Protein AF-A0A8S1B5M9-F1 (afdb_monomer_lite)

Organism: Arctia plantaginis (NCBI:txid874455)

Sequence (148 aa):
MWRHSRSDSRVSADDMEKEQNISNEVLKKKRGKRSIIKDYLIDFTANSNLHGLKYIGETNRTWIEKIFWLFMFICCVVLCSGLIRKVWIKWNESPVIVSFAENPTPVWQIPYPAVTVCFETKAMQRKFNFTEYFHLYMENKDNLTEYE

InterPro domains:
  IPR001873 Epithelial sodium channel [PF00858] (44-145)
  IPR001873 Epithelial sodium channel [PTHR11690] (37-130)

Structure (mmCIF, N/CA/C/O backbone):
data_AF-A0A8S1B5M9-F1
#
_entry.id   AF-A0A8S1B5M9-F1
#
loop_
_atom_site.group_PDB
_atom_site.id
_atom_site.type_symbol
_atom_site.label_atom_id
_atom_site.label_alt_id
_atom_site.label_comp_id
_atom_site.label_asym_id
_atom_site.label_entity_id
_atom_site.label_seq_id
_atom_site.pdbx_PDB_ins_code
_atom_site.Cartn_x
_atom_site.Cartn_y
_atom_site.Cartn_z
_atom_site.occupancy
_atom_site.B_iso_or_equiv
_atom_site.auth_seq_id
_atom_site.auth_comp_id
_atom_site.auth_asym_id
_atom_site.auth_atom_id
_atom_site.pdbx_PDB_model_num
ATOM 1 N N . MET A 1 1 ? -52.115 60.980 31.112 1.00 45.34 1 MET A N 1
ATOM 2 C CA . MET A 1 1 ? -51.984 60.313 29.800 1.00 45.34 1 MET A CA 1
ATOM 3 C C . MET A 1 1 ? -50.603 59.677 29.705 1.00 45.34 1 MET A C 1
ATOM 5 O O . MET A 1 1 ? -49.665 60.391 29.409 1.00 45.34 1 MET A O 1
ATOM 9 N N . TRP A 1 2 ? -50.480 58.390 30.051 1.00 37.72 2 TRP A N 1
ATOM 10 C CA . TRP A 1 2 ? -49.649 57.352 29.405 1.00 37.72 2 TRP A CA 1
ATOM 11 C C . TRP A 1 2 ? -49.722 56.085 30.272 1.00 37.72 2 TRP A C 1
ATOM 13 O O . TRP A 1 2 ? -49.401 56.120 31.458 1.00 37.72 2 TRP A O 1
ATOM 23 N N . ARG A 1 3 ? -50.226 54.987 29.700 1.00 45.09 3 ARG A N 1
ATOM 24 C CA . ARG A 1 3 ? -50.238 53.653 30.314 1.00 45.09 3 ARG A CA 1
ATOM 25 C C . ARG A 1 3 ? -48.952 52.949 29.891 1.00 45.09 3 ARG A C 1
ATOM 27 O O . ARG A 1 3 ? -48.699 52.872 28.696 1.00 45.09 3 ARG A O 1
ATOM 34 N N . HIS A 1 4 ? -48.206 52.376 30.830 1.00 40.16 4 HIS A N 1
ATOM 35 C CA . HIS A 1 4 ? -47.283 51.287 30.513 1.00 40.16 4 HIS A CA 1
ATOM 36 C C . HIS A 1 4 ? -47.763 50.032 31.240 1.00 40.16 4 HIS A C 1
ATOM 38 O O . HIS A 1 4 ? -47.787 49.974 32.469 1.00 40.16 4 HIS A O 1
ATOM 44 N N . SER A 1 5 ? -48.234 49.068 30.451 1.00 43.56 5 SER A N 1
ATOM 45 C CA . SER A 1 5 ? -48.706 47.760 30.894 1.00 43.56 5 SER A CA 1
ATOM 46 C C . SER A 1 5 ? -47.598 47.008 31.629 1.00 43.56 5 SER A C 1
ATOM 48 O O . SER A 1 5 ? -46.570 46.692 31.039 1.00 43.56 5 SER A O 1
ATOM 50 N N . ARG A 1 6 ? -47.828 46.669 32.900 1.00 41.66 6 ARG A N 1
ATOM 51 C CA . ARG A 1 6 ? -47.126 45.561 33.557 1.00 41.66 6 ARG A CA 1
ATOM 52 C C . ARG A 1 6 ? -47.815 44.272 33.122 1.00 41.66 6 ARG A C 1
ATOM 54 O O . ARG A 1 6 ? -48.953 44.029 33.508 1.00 41.66 6 ARG A O 1
ATOM 61 N N . SER A 1 7 ? -47.148 43.496 32.277 1.00 44.00 7 SER A N 1
ATOM 62 C CA . SER A 1 7 ? -47.554 42.135 31.939 1.00 44.00 7 SER A CA 1
ATOM 63 C C . SER A 1 7 ? -47.553 41.273 33.205 1.00 44.00 7 SER A C 1
ATOM 65 O O . SER A 1 7 ? -46.536 41.191 33.893 1.00 44.00 7 SER A O 1
ATOM 67 N N . ASP A 1 8 ? -48.709 40.682 33.505 1.00 42.00 8 ASP A N 1
ATOM 68 C CA . ASP A 1 8 ? -48.964 39.734 34.593 1.00 42.00 8 ASP A CA 1
ATOM 69 C C . ASP A 1 8 ? -48.060 38.503 34.408 1.00 42.00 8 ASP A C 1
ATOM 71 O O . ASP A 1 8 ? -48.280 37.678 33.525 1.00 42.00 8 ASP A O 1
ATOM 75 N N . SER A 1 9 ? -46.991 38.408 35.198 1.00 49.62 9 SER A N 1
ATOM 76 C CA . SER A 1 9 ? -46.086 37.260 35.220 1.00 49.62 9 SER A CA 1
ATOM 77 C C . SER A 1 9 ? -46.636 36.188 36.157 1.00 49.62 9 SER A C 1
ATOM 79 O O . SER A 1 9 ? -46.030 35.853 37.175 1.00 49.62 9 SER A O 1
ATOM 81 N N . ARG A 1 10 ? -47.804 35.649 35.811 1.00 46.81 10 ARG A N 1
ATOM 82 C CA . ARG A 1 10 ? -48.170 34.290 36.198 1.00 46.81 10 ARG A CA 1
ATOM 83 C C . ARG A 1 10 ? -47.556 33.376 35.152 1.00 46.81 10 ARG A C 1
ATOM 85 O O . ARG A 1 10 ? -48.160 33.137 34.116 1.00 46.81 10 ARG A O 1
ATOM 92 N N . VAL A 1 11 ? -46.324 32.932 35.407 1.00 52.62 11 VAL A N 1
ATOM 93 C CA . VAL A 1 11 ? -45.779 31.754 34.722 1.00 52.62 11 VAL A CA 1
ATOM 94 C C . VAL A 1 11 ? -46.767 30.636 35.036 1.00 52.62 11 VAL A C 1
ATOM 96 O O . VAL A 1 11 ? -46.879 30.223 36.193 1.00 52.62 11 VAL A O 1
ATOM 99 N N . SER A 1 12 ? -47.594 30.280 34.051 1.00 57.47 12 SER A N 1
ATOM 100 C CA . SER A 1 12 ? -48.656 29.299 34.244 1.00 57.47 12 SER A CA 1
ATOM 101 C C . SER A 1 12 ? -47.992 27.964 34.568 1.00 57.47 12 SER A C 1
ATOM 103 O O . SER A 1 12 ? -46.903 27.680 34.065 1.00 57.47 12 SER A O 1
ATOM 105 N N . ALA A 1 13 ? -48.614 27.132 35.405 1.00 57.66 13 ALA A N 1
ATOM 106 C CA . ALA A 1 13 ? -48.097 25.789 35.694 1.00 57.66 13 ALA A CA 1
ATOM 107 C C . ALA A 1 13 ? -47.836 24.996 34.392 1.00 57.66 13 ALA A C 1
ATOM 109 O O . ALA A 1 13 ? -46.874 24.232 34.306 1.00 57.66 13 ALA A O 1
ATOM 110 N N . ASP A 1 14 ? -48.621 25.294 33.353 1.00 56.53 14 ASP A N 1
ATOM 111 C CA . ASP A 1 14 ? -48.467 24.788 31.990 1.00 56.53 14 ASP A CA 1
ATOM 112 C C . ASP A 1 14 ? -47.128 25.160 31.329 1.00 56.53 14 ASP A C 1
ATOM 114 O O . ASP A 1 14 ? -46.571 24.361 30.577 1.00 56.53 14 ASP A O 1
ATOM 118 N N . ASP A 1 15 ? -46.573 26.345 31.605 1.00 64.50 15 ASP A N 1
ATOM 119 C CA . ASP A 1 15 ? -45.312 26.801 31.006 1.00 64.50 15 ASP A CA 1
ATOM 120 C C . ASP A 1 15 ? -44.103 26.083 31.629 1.00 64.50 15 ASP A C 1
ATOM 122 O O . ASP A 1 15 ? -43.178 25.684 30.915 1.00 64.50 15 ASP A O 1
ATOM 126 N N . MET A 1 16 ? -44.142 25.827 32.944 1.00 60.75 16 MET A N 1
ATOM 127 C CA . MET A 1 16 ? -43.129 25.018 33.639 1.00 60.75 16 MET A CA 1
ATOM 128 C C . MET A 1 16 ? -43.156 23.551 33.191 1.00 60.75 16 MET A C 1
ATOM 130 O O . MET A 1 16 ? -42.102 22.951 32.962 1.00 60.75 16 MET A O 1
ATOM 134 N N . GLU A 1 17 ? -44.346 22.968 33.023 1.00 69.44 17 GLU A N 1
ATOM 135 C CA . GLU A 1 17 ? -44.492 21.588 32.551 1.00 69.44 17 GLU A CA 1
ATOM 136 C C . GLU A 1 17 ? -44.006 21.429 31.098 1.00 69.44 17 GLU A C 1
ATOM 138 O O . GLU A 1 17 ? -43.415 20.406 30.729 1.00 69.44 17 GLU A O 1
ATOM 143 N N . LYS A 1 18 ? -44.168 22.473 30.279 1.00 71.56 18 LYS A N 1
ATOM 144 C CA . LYS A 1 18 ? -43.701 22.509 28.890 1.00 71.56 18 LYS A CA 1
ATOM 145 C C . LYS A 1 18 ? -42.178 22.601 28.786 1.00 71.56 18 LYS A C 1
ATOM 147 O O . LYS A 1 18 ? -41.592 21.840 28.015 1.00 71.56 18 LYS A O 1
ATOM 152 N N . GLU A 1 19 ? -41.514 23.447 29.578 1.00 70.69 19 GLU A N 1
ATOM 153 C CA . GLU A 1 19 ? -40.040 23.481 29.626 1.00 70.69 19 GLU A CA 1
ATOM 154 C C . GLU A 1 19 ? -39.448 22.169 30.158 1.00 70.69 19 GLU A C 1
ATOM 156 O O . GLU A 1 19 ? -38.458 21.663 29.618 1.00 70.69 19 GLU A O 1
ATOM 161 N N . GLN A 1 20 ? -40.082 21.565 31.166 1.00 72.62 20 GLN A N 1
ATOM 162 C CA . GLN A 1 20 ? -39.630 20.297 31.734 1.00 72.62 20 GLN A CA 1
ATOM 163 C C . GLN A 1 20 ? -39.798 19.135 30.742 1.00 72.62 20 GLN A C 1
ATOM 165 O O . GLN A 1 20 ? -38.892 18.308 30.609 1.00 72.62 20 GLN A O 1
ATOM 170 N N . ASN A 1 21 ? -40.893 19.094 29.978 1.00 72.00 21 ASN A N 1
ATOM 171 C CA . ASN A 1 21 ? -41.082 18.116 28.902 1.00 72.00 21 ASN A CA 1
ATOM 172 C C . ASN A 1 21 ? -40.108 18.328 27.735 1.00 72.00 21 ASN A C 1
ATOM 174 O O . ASN A 1 21 ? -39.542 17.355 27.241 1.00 72.00 21 ASN A O 1
ATOM 178 N N . ILE A 1 22 ? -39.827 19.573 27.339 1.00 78.25 22 ILE A N 1
ATOM 179 C CA . ILE A 1 22 ? -38.837 19.877 26.291 1.00 78.25 22 ILE A CA 1
ATOM 180 C C . ILE A 1 22 ? -37.426 19.472 26.743 1.00 78.25 22 ILE A C 1
ATOM 182 O O . ILE A 1 22 ? -36.691 18.845 25.978 1.00 78.25 22 ILE A O 1
ATOM 186 N N . SER A 1 23 ? -37.051 19.763 27.990 1.00 71.69 23 SER A N 1
ATOM 187 C CA . SER A 1 23 ? -35.763 19.348 28.559 1.00 71.69 23 SER A CA 1
ATOM 188 C C . SER A 1 23 ? -35.638 17.821 28.612 1.00 71.69 23 SER A C 1
ATOM 190 O O . SER A 1 23 ? -34.638 17.260 28.154 1.00 71.69 23 SER A O 1
ATOM 192 N N . ASN A 1 24 ? -36.687 17.126 29.063 1.00 72.50 24 ASN A N 1
ATOM 193 C CA . ASN A 1 24 ? -36.729 15.665 29.091 1.00 72.50 24 ASN A CA 1
ATOM 194 C C . ASN A 1 24 ? -36.666 15.051 27.686 1.00 72.50 24 ASN A C 1
ATOM 196 O O . ASN A 1 24 ? -35.889 14.122 27.477 1.00 72.50 24 ASN A O 1
ATOM 200 N N . GLU A 1 25 ? -37.385 15.590 26.704 1.00 75.00 25 GLU A N 1
ATOM 201 C CA . GLU A 1 25 ? -37.342 15.152 25.302 1.00 75.00 25 GLU A CA 1
ATOM 202 C C . GLU A 1 25 ? -35.961 15.387 24.665 1.00 75.00 25 GLU A C 1
ATOM 204 O O . GLU A 1 25 ? -35.417 14.505 23.995 1.00 75.00 25 GLU A O 1
ATOM 209 N N . VAL A 1 26 ? -35.322 16.531 24.927 1.00 69.44 26 VAL A N 1
ATOM 210 C CA . VAL A 1 26 ? -33.962 16.835 24.448 1.00 69.44 26 VAL A CA 1
ATOM 211 C C . VAL A 1 26 ? -32.928 15.906 25.092 1.00 69.44 26 VAL A C 1
ATOM 213 O O . VAL A 1 26 ? -32.038 15.396 24.398 1.00 69.44 26 VAL A O 1
ATOM 216 N N . LEU A 1 27 ? -33.049 15.629 26.393 1.00 67.38 27 LEU A N 1
ATOM 217 C CA . LEU A 1 27 ? -32.195 14.679 27.111 1.00 67.38 27 LEU A CA 1
ATOM 218 C C . LEU A 1 27 ? -32.428 13.237 26.645 1.00 67.38 27 LEU A C 1
ATOM 220 O O . LEU A 1 27 ? -31.458 12.497 26.474 1.00 67.38 27 LEU A O 1
ATOM 224 N N . LYS A 1 28 ? -33.674 12.848 26.364 1.00 62.12 28 LYS A N 1
ATOM 225 C CA . LYS A 1 28 ? -34.061 11.525 25.848 1.00 62.12 28 LYS A CA 1
ATOM 226 C C . LYS A 1 28 ? -33.588 11.328 24.406 1.00 62.12 28 LYS A C 1
ATOM 228 O O . LYS A 1 28 ? -33.029 10.280 24.094 1.00 62.12 28 LYS A O 1
ATOM 233 N N . LYS A 1 29 ? -33.655 12.362 23.562 1.00 59.31 29 LYS A N 1
ATOM 234 C CA . LYS A 1 29 ? -33.103 12.381 22.193 1.00 59.31 29 LYS A CA 1
ATOM 235 C C . LYS A 1 29 ? -31.568 12.347 22.180 1.00 59.31 29 LYS A C 1
ATOM 237 O O . LYS A 1 29 ? -30.976 11.635 21.364 1.00 59.31 29 LYS A O 1
ATOM 242 N N . LYS A 1 30 ? -30.904 13.050 23.112 1.00 55.22 30 LYS A N 1
ATOM 243 C CA . LYS A 1 30 ? -29.443 12.954 23.337 1.00 55.22 30 LYS A CA 1
ATOM 244 C C . LYS A 1 30 ? -29.028 11.587 23.892 1.00 55.22 30 LYS A C 1
ATOM 246 O O . LYS A 1 30 ? -27.993 11.070 23.469 1.00 55.22 30 LYS A O 1
ATOM 251 N N . ARG A 1 31 ? -29.805 10.996 24.810 1.00 56.22 31 ARG A N 1
ATOM 252 C CA . ARG A 1 31 ? -29.572 9.646 25.361 1.00 56.22 31 ARG A CA 1
ATOM 253 C C . ARG A 1 31 ? -29.808 8.564 24.310 1.00 56.22 31 ARG A C 1
ATOM 255 O O . ARG A 1 31 ? -28.969 7.685 24.206 1.00 56.22 31 ARG A O 1
ATOM 262 N N . GLY A 1 32 ? -30.840 8.680 23.473 1.00 58.31 32 GLY A N 1
ATOM 263 C CA . GLY A 1 32 ? -31.145 7.732 22.395 1.00 58.31 32 GLY A CA 1
ATOM 264 C C . GLY A 1 32 ? -30.044 7.652 21.335 1.00 58.31 32 GLY A C 1
ATOM 265 O O . GLY A 1 32 ? -29.567 6.565 21.032 1.00 58.31 32 GLY A O 1
ATOM 266 N N . LYS A 1 33 ? -29.536 8.794 20.843 1.00 59.41 33 LYS A N 1
ATOM 267 C CA . LYS A 1 33 ? -28.406 8.795 19.888 1.00 59.41 33 LYS A CA 1
ATOM 268 C C . LYS A 1 33 ? -27.082 8.324 20.503 1.00 59.41 33 LYS A C 1
ATOM 270 O O . LYS A 1 33 ? -26.303 7.662 19.825 1.00 59.41 33 LYS A O 1
ATOM 275 N N . ARG A 1 34 ? -26.807 8.666 21.771 1.00 60.19 34 ARG A N 1
ATOM 276 C CA . ARG A 1 34 ? -25.595 8.207 22.477 1.00 60.19 34 ARG A CA 1
ATOM 277 C C . ARG A 1 34 ? -25.669 6.737 22.889 1.00 60.19 34 ARG A C 1
ATOM 279 O O . ARG A 1 34 ? -24.612 6.133 23.003 1.00 60.19 34 ARG A O 1
ATOM 286 N N . SER A 1 35 ? -26.865 6.192 23.118 1.00 67.56 35 SER A N 1
ATOM 287 C CA . SER A 1 35 ? -27.072 4.766 23.394 1.00 67.56 35 SER A CA 1
ATOM 288 C C . SER A 1 35 ? -26.710 3.962 22.164 1.00 67.56 35 SER A C 1
ATOM 290 O O . SER A 1 35 ? -25.763 3.204 22.227 1.00 67.56 35 SER A O 1
ATOM 292 N N . ILE A 1 36 ? -27.314 4.265 21.011 1.00 78.88 36 ILE A N 1
ATOM 293 C CA . ILE A 1 36 ? -27.138 3.462 19.794 1.00 78.88 36 ILE A CA 1
ATOM 294 C C . ILE A 1 36 ? -25.656 3.303 19.418 1.00 78.88 36 ILE A C 1
ATOM 296 O O . ILE A 1 36 ? -25.196 2.193 19.197 1.00 78.88 36 ILE A O 1
ATOM 300 N N . ILE A 1 37 ? -24.876 4.390 19.394 1.00 78.88 37 ILE A N 1
ATOM 301 C CA . ILE A 1 37 ? -23.441 4.311 19.054 1.00 78.88 37 ILE A CA 1
ATOM 302 C C . ILE A 1 37 ? -22.661 3.523 20.113 1.00 78.88 37 ILE A C 1
ATOM 304 O O . ILE A 1 37 ? -21.759 2.770 19.769 1.00 78.88 37 ILE A O 1
ATOM 308 N N . LYS A 1 38 ? -22.991 3.686 21.399 1.00 76.75 38 LYS A N 1
ATOM 309 C CA . LYS A 1 38 ? -22.355 2.909 22.469 1.00 76.75 38 LYS A CA 1
ATOM 310 C C . LYS A 1 38 ? -22.711 1.434 22.370 1.00 76.75 38 LYS A C 1
ATOM 312 O O . LYS A 1 38 ? -21.817 0.618 22.515 1.00 76.75 38 LYS A O 1
ATOM 317 N N . ASP A 1 39 ? -23.965 1.123 22.078 1.00 79.44 39 ASP A N 1
ATOM 318 C CA . ASP A 1 39 ? -24.470 -0.234 21.920 1.00 79.44 39 ASP A CA 1
ATOM 319 C C . ASP A 1 39 ? -23.737 -0.910 20.754 1.00 79.44 39 ASP A C 1
ATOM 321 O O . ASP A 1 39 ? -23.131 -1.957 20.947 1.00 79.44 39 ASP A O 1
ATOM 325 N N . TYR A 1 40 ? -23.624 -0.239 19.600 1.00 81.38 40 TYR A N 1
ATOM 326 C CA . TYR A 1 40 ? -22.814 -0.720 18.474 1.00 81.38 40 TYR A CA 1
ATOM 327 C C . TYR A 1 40 ? -21.327 -0.863 18.805 1.00 81.38 40 TYR A C 1
ATOM 329 O O . TYR A 1 40 ? -20.699 -1.818 18.364 1.00 81.38 40 TYR A O 1
ATOM 337 N N . LEU A 1 41 ? -20.735 0.069 19.556 1.00 78.38 41 LEU A N 1
ATOM 338 C CA . LEU A 1 41 ? -19.325 -0.029 19.940 1.00 78.38 41 LEU A CA 1
ATOM 339 C C . LEU A 1 41 ? -19.080 -1.175 20.921 1.00 78.38 41 LEU A C 1
ATOM 341 O O . LEU A 1 41 ? -18.057 -1.841 20.803 1.00 78.38 41 LEU A O 1
ATOM 345 N N . ILE A 1 42 ? -19.991 -1.414 21.864 1.00 78.12 42 ILE A N 1
ATOM 346 C CA . ILE A 1 42 ? -19.926 -2.538 22.804 1.00 78.12 42 ILE A CA 1
ATOM 347 C C . ILE A 1 42 ? -20.061 -3.849 22.033 1.00 78.12 42 ILE A C 1
ATOM 349 O O . ILE A 1 42 ? -19.235 -4.741 22.211 1.00 78.12 42 ILE A O 1
ATOM 353 N N . ASP A 1 43 ? -21.029 -3.931 21.124 1.00 81.88 43 ASP A N 1
ATOM 354 C CA . ASP A 1 43 ? -21.292 -5.129 20.329 1.00 81.88 43 ASP A CA 1
ATOM 355 C C . ASP A 1 43 ? -20.138 -5.425 19.352 1.00 81.88 43 ASP A C 1
ATOM 357 O O . ASP A 1 43 ? -19.646 -6.550 19.259 1.00 81.88 43 ASP A O 1
ATOM 361 N N . PHE A 1 44 ? -19.594 -4.391 18.704 1.00 79.94 44 PHE A N 1
ATOM 362 C CA . PHE A 1 44 ? -18.396 -4.499 17.869 1.00 79.94 44 PHE A CA 1
ATOM 363 C C . PHE A 1 44 ? -17.171 -4.926 18.683 1.00 79.94 44 PHE A C 1
ATOM 365 O O . PHE A 1 44 ? -16.401 -5.785 18.261 1.00 79.94 44 PHE A O 1
ATOM 372 N N . THR A 1 45 ? -16.991 -4.348 19.868 1.00 78.31 45 THR A N 1
ATOM 373 C CA . THR A 1 45 ? -15.865 -4.659 20.754 1.00 78.31 45 THR A CA 1
ATOM 374 C C . THR A 1 45 ? -15.951 -6.077 21.324 1.00 78.31 45 THR A C 1
ATOM 376 O O . THR A 1 45 ? -14.918 -6.716 21.520 1.00 78.31 45 THR A O 1
ATOM 379 N N . ALA A 1 46 ? -17.161 -6.588 21.555 1.00 77.75 46 ALA A N 1
ATOM 380 C CA . ALA A 1 46 ? -17.395 -7.947 22.031 1.00 77.75 46 ALA A CA 1
ATOM 381 C C . ALA A 1 46 ? -17.157 -9.009 20.944 1.00 77.75 46 ALA A C 1
ATOM 383 O O . ALA A 1 46 ? -16.633 -10.080 21.251 1.00 77.75 46 ALA A O 1
ATOM 384 N N . ASN A 1 47 ? -17.508 -8.706 19.689 1.00 80.88 47 ASN A N 1
ATOM 385 C CA . ASN A 1 47 ? -17.414 -9.640 18.560 1.00 80.88 47 ASN A CA 1
ATOM 386 C C . ASN A 1 47 ? -16.109 -9.518 17.74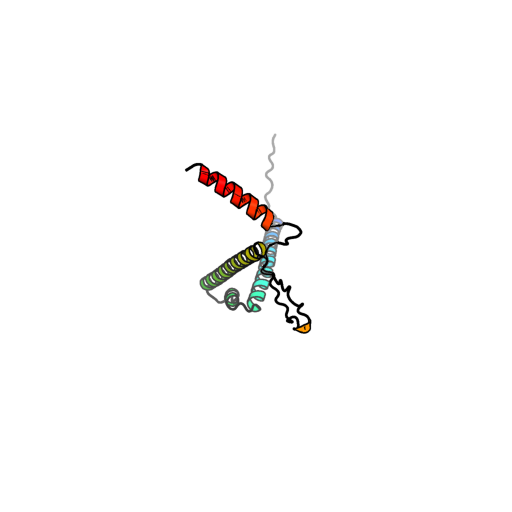9 1.00 80.88 47 ASN A C 1
ATOM 388 O O . ASN A 1 47 ? -15.836 -10.345 16.878 1.00 80.88 47 ASN A O 1
ATOM 392 N N . SER A 1 48 ? -15.291 -8.493 17.997 1.00 80.69 48 SER A N 1
ATOM 393 C CA . SER A 1 48 ? -14.027 -8.310 17.285 1.00 80.69 48 SER A CA 1
ATOM 394 C C . SER A 1 48 ? -12.943 -9.272 17.780 1.00 80.69 48 SER A C 1
ATOM 396 O O . SER A 1 48 ? -12.775 -9.498 18.976 1.00 80.69 48 SER A O 1
ATOM 398 N N . ASN A 1 49 ? -12.122 -9.771 16.851 1.00 78.12 49 ASN A N 1
ATOM 399 C CA . ASN A 1 49 ? -10.920 -10.556 17.160 1.00 78.12 49 ASN A CA 1
ATOM 400 C C . ASN A 1 49 ? -9.767 -9.691 17.714 1.00 78.12 49 ASN A C 1
ATOM 402 O O . ASN A 1 49 ? -8.700 -10.201 18.058 1.00 78.12 49 ASN A O 1
ATOM 406 N N . LEU A 1 50 ? -9.955 -8.369 17.803 1.00 73.56 50 LEU A N 1
ATOM 407 C CA . LEU A 1 50 ? -8.977 -7.442 18.364 1.00 73.56 50 LEU A CA 1
ATOM 408 C C . LEU A 1 50 ? -8.970 -7.543 19.892 1.00 73.56 50 LEU A C 1
ATOM 410 O O . LEU A 1 50 ? -9.706 -6.845 20.589 1.00 73.56 50 LEU A O 1
ATOM 414 N N . HIS A 1 51 ? -8.072 -8.381 20.408 1.00 72.75 51 HIS A N 1
ATOM 415 C CA . HIS A 1 51 ? -7.901 -8.636 21.841 1.00 72.75 51 HIS A CA 1
ATOM 416 C C . HIS A 1 51 ? -7.760 -7.346 22.678 1.00 72.75 51 HIS A C 1
ATOM 418 O O . HIS A 1 51 ? -8.313 -7.256 23.768 1.00 72.75 51 HIS A O 1
ATOM 424 N N . GLY A 1 52 ? -7.085 -6.318 22.146 1.00 69.00 52 GLY A N 1
ATOM 425 C CA . GLY A 1 52 ? -6.914 -5.017 22.808 1.00 69.00 52 GLY A CA 1
ATOM 426 C C . GLY A 1 52 ? -8.187 -4.167 22.896 1.00 69.00 52 GLY A C 1
ATOM 427 O O . GLY A 1 52 ? -8.348 -3.402 23.845 1.00 69.00 52 GLY A O 1
ATOM 428 N N . LEU A 1 53 ? -9.114 -4.310 21.940 1.00 70.19 53 LEU A N 1
ATOM 429 C CA . LEU A 1 53 ? -10.353 -3.530 21.924 1.00 70.19 53 LEU A CA 1
ATOM 430 C C . LEU A 1 53 ? -11.321 -4.024 22.997 1.00 70.19 53 LEU A C 1
ATOM 432 O O . LEU A 1 53 ? -11.977 -3.206 23.634 1.00 70.19 53 LEU A O 1
ATOM 436 N N . LYS A 1 54 ? -11.357 -5.339 23.252 1.00 72.44 54 LYS A N 1
ATOM 437 C CA . LYS A 1 54 ? -12.226 -5.968 24.260 1.00 72.44 54 LYS A CA 1
ATOM 438 C C . LYS A 1 54 ? -12.112 -5.303 25.639 1.00 72.44 54 LYS A C 1
ATOM 440 O O . LYS A 1 54 ? -13.120 -5.059 26.298 1.00 72.44 54 LYS A O 1
ATOM 445 N N . TYR A 1 55 ? -10.898 -4.903 26.021 1.00 67.25 55 TYR A N 1
ATOM 446 C CA . TYR A 1 55 ? -10.623 -4.205 27.281 1.00 67.25 55 TYR A CA 1
ATOM 447 C C . TYR A 1 55 ? -11.204 -2.781 27.356 1.00 67.25 55 TYR A C 1
ATOM 449 O O . TYR A 1 55 ? -11.433 -2.268 28.451 1.00 67.25 55 TYR A O 1
ATOM 457 N N . ILE A 1 56 ? -11.477 -2.138 26.216 1.00 69.69 56 ILE A N 1
ATOM 458 C CA . ILE A 1 56 ? -12.093 -0.803 26.142 1.00 69.69 56 ILE A CA 1
ATOM 459 C C . ILE A 1 56 ? -13.605 -0.891 26.420 1.00 69.69 56 ILE A C 1
ATOM 461 O O . ILE A 1 56 ? -14.158 -0.011 27.086 1.00 69.69 56 ILE A O 1
ATOM 465 N N . GLY A 1 57 ? -14.260 -1.960 25.949 1.00 66.88 57 GLY A N 1
ATOM 466 C CA . GLY A 1 57 ? -15.703 -2.194 26.106 1.00 66.88 57 GLY A CA 1
ATOM 467 C C . GLY A 1 57 ? -16.118 -2.712 27.489 1.00 66.88 57 GLY A C 1
ATOM 468 O O . GLY A 1 57 ? -17.248 -2.484 27.918 1.00 66.88 57 GLY A O 1
ATOM 469 N N . GLU A 1 58 ? -15.206 -3.354 28.223 1.00 70.94 58 GLU A N 1
ATOM 470 C CA . GLU A 1 58 ? -15.477 -3.900 29.557 1.00 70.94 58 GLU A CA 1
ATOM 471 C C . GLU A 1 58 ? -15.748 -2.770 30.573 1.00 70.94 58 GLU A C 1
ATOM 473 O O . GLU A 1 58 ? -14.906 -1.906 30.832 1.00 70.94 58 GLU A O 1
ATOM 478 N N . THR A 1 59 ? -16.935 -2.733 31.184 1.00 62.81 59 THR A N 1
ATOM 479 C CA . THR A 1 59 ? -17.351 -1.590 32.027 1.00 62.81 59 THR A CA 1
ATOM 480 C C . THR A 1 59 ? -16.600 -1.520 33.370 1.00 62.81 59 THR A C 1
ATOM 482 O O . THR A 1 59 ? -16.387 -0.423 33.880 1.00 62.81 59 THR A O 1
ATOM 485 N N . ASN A 1 60 ? -16.093 -2.648 33.885 1.00 66.81 60 ASN A N 1
ATOM 486 C CA . ASN A 1 60 ? -15.549 -2.797 35.248 1.00 66.81 60 ASN A CA 1
ATOM 487 C C . ASN A 1 60 ? -14.049 -2.461 35.431 1.00 66.81 60 ASN A C 1
ATOM 489 O O . ASN A 1 60 ? -13.483 -2.754 36.482 1.00 66.81 60 ASN A O 1
ATOM 493 N N . ARG A 1 61 ? -13.374 -1.870 34.436 1.00 68.06 61 ARG A N 1
ATOM 494 C CA . ARG A 1 61 ? -11.922 -1.590 34.483 1.00 68.06 61 ARG A CA 1
ATOM 495 C C . ARG A 1 61 ? -11.604 -0.102 34.690 1.00 68.06 61 ARG A C 1
ATOM 497 O O . ARG A 1 61 ? -12.408 0.767 34.341 1.00 68.06 61 ARG A O 1
ATOM 504 N N . THR A 1 62 ? -10.426 0.192 35.247 1.00 79.00 62 THR A N 1
ATOM 505 C CA . THR A 1 62 ? -9.952 1.557 35.534 1.00 79.00 62 THR A CA 1
ATOM 506 C C . THR A 1 62 ? -9.919 2.421 34.267 1.00 79.00 62 THR A C 1
ATOM 508 O O . THR A 1 62 ? -9.594 1.964 33.171 1.00 79.00 62 THR A O 1
ATOM 511 N N . TRP A 1 63 ? -10.265 3.704 34.401 1.00 75.06 63 TRP A N 1
ATOM 512 C CA . TRP A 1 63 ? -10.351 4.616 33.252 1.00 75.06 63 TRP A CA 1
ATOM 513 C C . TRP A 1 63 ? -8.991 4.863 32.583 1.00 75.06 63 TRP A C 1
ATOM 515 O O . TRP A 1 63 ? -8.937 5.087 31.377 1.00 75.06 63 TRP A O 1
ATOM 525 N N . ILE A 1 64 ? -7.896 4.775 33.343 1.00 82.00 64 ILE A N 1
ATOM 526 C CA . ILE A 1 64 ? -6.530 4.958 32.834 1.00 82.00 64 ILE A CA 1
ATOM 527 C C . ILE A 1 64 ? -6.165 3.840 31.852 1.00 82.00 64 ILE A C 1
ATOM 529 O O . ILE A 1 64 ? -5.680 4.123 30.759 1.00 82.00 64 ILE A O 1
ATOM 533 N N . GLU A 1 65 ? -6.455 2.582 32.196 1.00 81.75 65 GLU A N 1
ATOM 534 C CA . GLU A 1 65 ? -6.193 1.443 31.309 1.00 81.75 65 GLU A CA 1
ATOM 535 C C . GLU A 1 65 ? -6.990 1.564 30.004 1.00 81.75 65 GLU A C 1
ATOM 537 O O . GLU A 1 65 ? -6.450 1.339 28.923 1.00 81.75 65 GLU A O 1
ATOM 542 N N . LYS A 1 66 ? -8.248 2.015 30.076 1.00 81.81 66 LYS A N 1
ATOM 543 C CA . LYS A 1 66 ? -9.076 2.263 28.884 1.00 81.81 66 LYS A CA 1
ATOM 544 C C . LYS A 1 66 ? -8.472 3.312 27.955 1.00 81.81 66 LYS A C 1
ATOM 546 O O . LYS A 1 66 ? -8.458 3.113 26.743 1.00 81.81 66 LYS A O 1
ATOM 551 N N . ILE A 1 67 ? -7.967 4.413 28.513 1.00 84.38 67 ILE A N 1
ATOM 552 C CA . ILE A 1 67 ? -7.320 5.479 27.736 1.00 84.38 67 ILE A CA 1
ATOM 553 C C . ILE A 1 67 ? -6.024 4.969 27.104 1.00 84.38 67 ILE A C 1
ATOM 555 O O . ILE A 1 67 ? -5.776 5.248 25.934 1.00 84.38 67 ILE A O 1
ATOM 559 N N . PHE A 1 68 ? -5.230 4.186 27.838 1.00 86.94 68 PHE A N 1
ATOM 560 C CA . PHE A 1 68 ? -4.007 3.581 27.314 1.00 86.94 68 PHE A CA 1
ATOM 561 C C . PHE A 1 68 ? -4.290 2.667 26.113 1.00 86.94 68 PHE A C 1
ATOM 563 O O . PHE A 1 68 ? -3.678 2.824 25.056 1.00 86.94 68 PHE A O 1
ATOM 570 N N . TRP A 1 69 ? -5.263 1.761 26.234 1.00 84.00 69 TRP A N 1
ATOM 571 C CA . TRP A 1 69 ? -5.642 0.864 25.139 1.00 84.00 69 TRP A CA 1
ATOM 572 C C . TRP A 1 69 ? -6.241 1.612 23.945 1.00 84.00 69 TRP A C 1
ATOM 574 O O . TRP A 1 69 ? -5.922 1.290 22.798 1.00 84.00 69 TRP A O 1
ATOM 584 N N . LEU A 1 70 ? -7.050 2.646 24.194 1.00 84.44 70 LEU A N 1
ATOM 585 C CA . LEU A 1 70 ? -7.584 3.507 23.139 1.00 84.44 70 LEU A CA 1
ATOM 586 C C . LEU A 1 70 ? -6.463 4.240 22.394 1.00 84.44 70 LEU A C 1
ATOM 588 O O . LEU A 1 70 ? -6.465 4.284 21.166 1.00 84.44 70 LEU A O 1
ATOM 592 N N . PHE A 1 71 ? -5.490 4.784 23.124 1.00 89.38 71 PHE A N 1
ATOM 593 C CA . PHE A 1 71 ? -4.334 5.452 22.539 1.00 89.38 71 PHE A CA 1
ATOM 594 C C . PHE A 1 71 ? -3.516 4.489 21.674 1.00 89.38 71 PHE A C 1
ATOM 596 O O . PHE A 1 71 ? -3.248 4.792 20.514 1.00 89.38 71 PHE A O 1
ATOM 603 N N . MET A 1 72 ? -3.209 3.294 22.187 1.00 88.81 72 MET A N 1
ATOM 604 C CA . MET A 1 72 ? -2.500 2.258 21.429 1.00 88.81 72 MET A CA 1
ATOM 605 C C . MET A 1 72 ? -3.244 1.859 20.150 1.00 88.81 72 MET A C 1
ATOM 607 O O . MET A 1 72 ? -2.623 1.713 19.095 1.00 88.81 72 MET A O 1
ATOM 611 N N . PHE A 1 73 ? -4.572 1.735 20.213 1.00 87.00 73 PHE A N 1
ATOM 612 C CA . PHE A 1 73 ? -5.396 1.460 19.039 1.00 87.00 73 PHE A CA 1
ATOM 613 C C . PHE A 1 73 ? -5.318 2.591 18.004 1.00 87.00 73 PHE A C 1
ATOM 615 O O . PHE A 1 73 ? -5.087 2.326 16.825 1.00 87.00 73 PHE A O 1
ATOM 622 N N . ILE A 1 74 ? -5.439 3.849 18.434 1.00 91.25 74 ILE A N 1
ATOM 623 C CA . ILE A 1 74 ? -5.328 5.014 17.544 1.00 91.25 74 ILE A CA 1
ATOM 624 C C . ILE A 1 74 ? -3.937 5.073 16.903 1.00 91.25 74 ILE A C 1
ATOM 626 O O . ILE A 1 74 ? -3.833 5.243 15.688 1.00 91.25 74 ILE A O 1
ATOM 630 N N . CYS A 1 75 ? -2.870 4.881 17.682 1.00 93.88 75 CYS A N 1
ATOM 631 C CA . CYS A 1 75 ? -1.505 4.825 17.162 1.00 93.88 75 CYS A CA 1
ATOM 632 C C . CYS A 1 75 ? -1.351 3.732 16.100 1.00 93.88 75 CYS A C 1
ATOM 634 O O . CYS A 1 75 ? -0.790 3.995 15.038 1.00 93.88 75 CYS A O 1
ATOM 636 N N . CYS A 1 76 ? -1.899 2.539 16.347 1.00 92.94 76 CYS A N 1
ATOM 637 C CA . CYS A 1 76 ? -1.901 1.446 15.377 1.00 92.94 76 CYS A CA 1
ATOM 638 C C . CYS A 1 76 ? -2.606 1.852 14.072 1.00 92.94 76 CYS A C 1
ATOM 640 O O . CYS A 1 76 ? -2.024 1.729 12.997 1.00 92.94 76 CYS A O 1
ATOM 642 N N . VAL A 1 77 ? -3.808 2.431 14.156 1.00 93.38 77 VAL A N 1
ATOM 643 C CA . VAL A 1 77 ? -4.568 2.891 12.980 1.00 93.38 77 VAL A CA 1
ATOM 644 C C . VAL A 1 77 ? -3.803 3.955 12.189 1.00 93.38 77 VAL A C 1
ATOM 646 O O . VAL A 1 77 ? -3.761 3.886 10.958 1.00 93.38 77 VAL A O 1
ATOM 649 N N . VAL A 1 78 ? -3.169 4.917 12.864 1.00 97.00 78 VAL A N 1
ATOM 650 C CA . VAL A 1 78 ? -2.368 5.969 12.214 1.00 97.00 78 VAL A CA 1
ATOM 651 C C . VAL A 1 78 ? -1.153 5.373 11.502 1.00 97.00 78 VAL A C 1
ATOM 653 O O . VAL A 1 78 ? -0.914 5.694 10.335 1.00 97.00 78 VAL A O 1
ATOM 656 N N . LEU A 1 79 ? -0.416 4.477 12.163 1.00 96.31 79 LEU A N 1
ATOM 657 C CA . LEU A 1 79 ? 0.743 3.804 11.574 1.00 96.31 79 LEU A CA 1
ATOM 658 C C . LEU A 1 79 ? 0.337 2.945 10.371 1.00 96.31 79 LEU A C 1
ATOM 660 O O . LEU A 1 79 ? 0.934 3.075 9.302 1.00 96.31 79 LEU A O 1
ATOM 664 N N . CYS A 1 80 ? -0.717 2.136 10.501 1.00 96.12 80 CYS A N 1
ATOM 665 C CA . CYS A 1 80 ? -1.266 1.344 9.401 1.00 96.12 80 CYS A CA 1
ATOM 666 C C . CYS A 1 80 ? -1.688 2.230 8.225 1.00 96.12 80 CYS A C 1
ATOM 668 O O . CYS A 1 80 ? -1.324 1.948 7.087 1.00 96.12 80 CYS A O 1
ATOM 670 N N . SER A 1 81 ? -2.388 3.335 8.487 1.00 97.19 81 SER A N 1
ATOM 671 C CA . SER A 1 81 ? -2.802 4.284 7.445 1.00 97.19 81 SER A CA 1
ATOM 672 C C . SER A 1 81 ? -1.598 4.912 6.735 1.00 97.19 81 SER A C 1
ATOM 674 O O . SER A 1 81 ? -1.598 5.052 5.511 1.00 97.19 81 SER A O 1
ATOM 676 N N . GLY A 1 82 ? -0.542 5.248 7.483 1.00 96.88 82 GLY A N 1
ATOM 677 C CA . GLY A 1 82 ? 0.717 5.748 6.929 1.00 96.88 82 GLY A CA 1
ATOM 678 C C . GLY A 1 82 ? 1.416 4.722 6.034 1.00 96.88 82 GLY A C 1
ATOM 679 O O . GLY A 1 82 ? 1.848 5.064 4.931 1.00 96.88 82 GLY A O 1
ATOM 680 N N . LEU A 1 83 ? 1.476 3.461 6.469 1.00 95.44 83 LEU A N 1
ATOM 681 C CA . LEU A 1 83 ? 2.034 2.356 5.684 1.00 95.44 83 LEU A CA 1
ATOM 682 C C . LEU A 1 83 ? 1.229 2.112 4.406 1.00 95.44 83 LEU A C 1
ATOM 684 O O . LEU A 1 83 ? 1.816 2.039 3.328 1.00 95.44 83 LEU A O 1
ATOM 688 N N . ILE A 1 84 ? -0.102 2.074 4.502 1.00 96.44 84 ILE A N 1
ATOM 689 C CA . ILE A 1 84 ? -0.994 1.943 3.342 1.00 96.44 84 ILE A CA 1
ATOM 690 C C . ILE A 1 84 ? -0.748 3.089 2.363 1.00 96.44 84 ILE A C 1
ATOM 692 O O . ILE A 1 84 ? -0.580 2.842 1.175 1.00 96.44 84 ILE A O 1
ATOM 696 N N . ARG A 1 85 ? -0.644 4.333 2.844 1.00 96.00 85 ARG A N 1
ATOM 697 C CA . ARG A 1 85 ? -0.343 5.487 1.986 1.00 96.00 85 ARG A CA 1
ATOM 698 C C . ARG A 1 85 ? 1.008 5.342 1.285 1.00 96.00 85 ARG A C 1
ATOM 700 O O . ARG A 1 85 ? 1.116 5.663 0.107 1.00 96.00 85 ARG A O 1
ATOM 707 N N . LYS A 1 86 ? 2.039 4.865 1.983 1.00 92.25 86 LYS A N 1
ATOM 708 C CA . LYS A 1 86 ? 3.366 4.625 1.393 1.00 92.25 86 LYS A CA 1
ATOM 709 C C . LYS A 1 86 ? 3.325 3.531 0.325 1.00 92.25 86 LYS A C 1
ATOM 711 O O . LYS A 1 86 ? 3.897 3.722 -0.743 1.00 92.25 86 LYS A O 1
ATOM 716 N N . VAL A 1 87 ? 2.626 2.427 0.589 1.00 92.56 87 VAL A N 1
ATOM 717 C CA . VAL A 1 87 ? 2.405 1.349 -0.390 1.00 92.56 87 VAL A CA 1
ATOM 718 C C . VAL A 1 87 ? 1.614 1.865 -1.587 1.00 92.56 87 VAL A C 1
ATOM 720 O O . VAL A 1 87 ? 1.978 1.571 -2.717 1.00 92.56 87 VAL A O 1
ATOM 723 N N . TRP A 1 88 ? 0.592 2.686 -1.350 1.00 92.94 88 TRP A N 1
ATOM 724 C CA . TRP A 1 88 ? -0.220 3.297 -2.398 1.00 92.94 88 TRP A CA 1
ATOM 725 C C . TRP A 1 88 ? 0.603 4.207 -3.310 1.00 92.94 88 TRP A C 1
ATOM 727 O O . TRP A 1 88 ? 0.522 4.098 -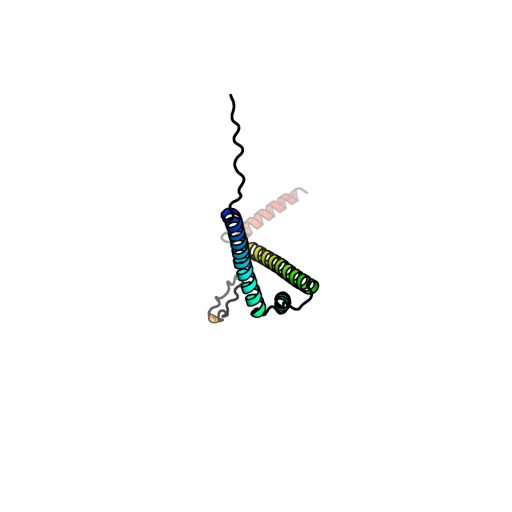4.528 1.00 92.94 88 TRP A O 1
ATOM 737 N N . ILE A 1 89 ? 1.438 5.072 -2.726 1.00 91.81 89 ILE A N 1
ATOM 738 C CA . ILE A 1 89 ? 2.354 5.933 -3.484 1.00 91.81 89 ILE A CA 1
ATOM 739 C C . ILE A 1 89 ? 3.322 5.075 -4.298 1.00 91.81 89 ILE A C 1
ATOM 741 O O . ILE A 1 89 ? 3.437 5.277 -5.500 1.00 91.81 89 ILE A O 1
ATOM 745 N N . LYS A 1 90 ? 3.945 4.065 -3.680 1.00 84.81 90 LYS A N 1
ATOM 746 C CA . LYS A 1 90 ? 4.860 3.149 -4.371 1.00 84.81 90 LYS A CA 1
ATOM 747 C C . LYS A 1 90 ? 4.177 2.399 -5.520 1.00 84.81 90 LYS A C 1
ATOM 749 O O . LYS A 1 90 ? 4.779 2.236 -6.573 1.00 84.81 90 LYS A O 1
ATOM 754 N N . TRP A 1 91 ? 2.936 1.959 -5.325 1.00 85.00 91 TRP A N 1
ATOM 755 C CA . TRP A 1 91 ? 2.130 1.302 -6.355 1.00 85.00 91 TRP A CA 1
ATOM 756 C C . TRP A 1 91 ? 1.813 2.247 -7.520 1.00 85.00 91 TRP A C 1
ATOM 758 O O . TRP A 1 91 ? 1.878 1.835 -8.674 1.00 85.00 91 TRP A O 1
ATOM 768 N N . ASN A 1 92 ? 1.539 3.520 -7.227 1.00 87.50 92 ASN A N 1
ATOM 769 C CA . ASN A 1 92 ? 1.272 4.542 -8.236 1.00 87.50 92 ASN A CA 1
ATOM 770 C C . ASN A 1 92 ? 2.540 4.990 -8.993 1.00 87.50 92 ASN A C 1
ATOM 772 O O . ASN A 1 92 ? 2.488 5.219 -10.195 1.00 87.50 92 ASN A O 1
ATOM 776 N N . GLU A 1 93 ? 3.672 5.140 -8.300 1.00 84.81 93 GLU A N 1
ATOM 777 C CA . GLU A 1 93 ? 4.950 5.595 -8.876 1.00 84.81 93 GLU A CA 1
ATOM 778 C C . GLU A 1 93 ? 5.722 4.480 -9.588 1.00 84.81 93 GLU A C 1
ATOM 780 O O . GLU A 1 93 ? 6.537 4.737 -10.470 1.00 84.81 93 GLU A O 1
ATOM 785 N N . SER A 1 94 ? 5.515 3.229 -9.192 1.00 72.06 94 SER A N 1
ATOM 786 C CA . SER A 1 94 ? 6.193 2.070 -9.763 1.00 72.06 94 SER A CA 1
ATOM 787 C C . SER A 1 94 ? 5.219 0.898 -9.807 1.00 72.06 94 SER A C 1
ATOM 789 O O . SER A 1 94 ? 5.293 0.008 -8.951 1.00 72.06 94 SER A O 1
ATOM 791 N N . PRO A 1 95 ? 4.289 0.877 -10.781 1.00 67.62 95 PRO A N 1
ATOM 792 C CA . PRO A 1 95 ? 3.438 -0.280 -10.998 1.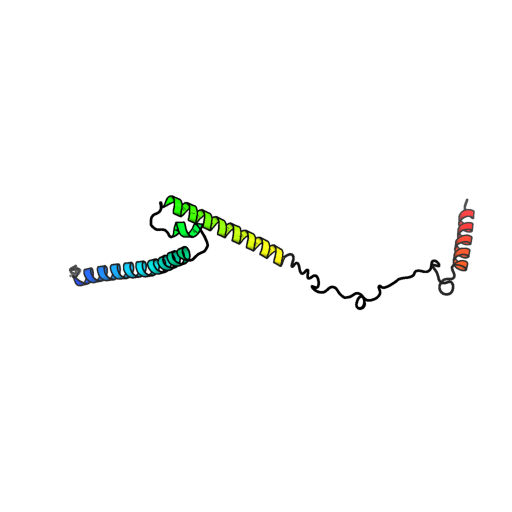00 67.62 95 PRO A CA 1
ATOM 793 C C . PRO A 1 95 ? 4.324 -1.461 -11.413 1.00 67.62 95 PRO A C 1
ATOM 795 O O . PRO A 1 95 ? 4.718 -1.610 -12.567 1.00 67.62 95 PRO A O 1
ATOM 798 N N . VAL A 1 96 ? 4.686 -2.295 -10.440 1.00 62.88 96 VAL A N 1
ATOM 799 C CA . VAL A 1 96 ? 5.405 -3.544 -10.675 1.00 62.88 96 VAL A CA 1
ATOM 800 C C . VAL A 1 96 ? 4.407 -4.534 -11.268 1.00 62.88 96 VAL A C 1
ATOM 802 O O . VAL A 1 96 ? 3.638 -5.160 -10.544 1.00 62.88 96 VAL A O 1
ATOM 805 N N . ILE A 1 97 ? 4.409 -4.674 -12.592 1.00 63.78 97 ILE A N 1
ATOM 806 C CA . ILE A 1 97 ? 3.764 -5.799 -13.272 1.00 63.78 97 ILE A CA 1
ATOM 807 C C . ILE A 1 97 ? 4.875 -6.793 -13.597 1.00 63.78 97 ILE A C 1
ATOM 809 O O . ILE A 1 97 ? 5.532 -6.680 -14.629 1.00 63.78 97 ILE A O 1
ATOM 813 N N . VAL A 1 98 ? 5.108 -7.762 -12.708 1.00 59.41 98 VAL A N 1
ATOM 814 C CA . VAL A 1 98 ? 5.888 -8.955 -13.066 1.00 59.41 98 VAL A CA 1
ATOM 815 C C . VAL A 1 98 ? 4.992 -10.163 -12.894 1.00 59.41 98 VAL A C 1
ATOM 817 O O . VAL A 1 98 ? 4.730 -10.612 -11.781 1.00 59.41 98 VAL A O 1
ATOM 820 N N . SER A 1 99 ? 4.505 -10.662 -14.024 1.00 63.62 99 SER A N 1
ATOM 821 C CA . SER A 1 99 ? 3.952 -12.005 -14.108 1.00 63.62 99 SER A CA 1
ATOM 822 C C . SER A 1 99 ? 5.018 -12.891 -14.739 1.00 63.62 99 SER A C 1
ATOM 824 O O . SER A 1 99 ? 5.437 -12.671 -15.874 1.00 63.62 99 SER A O 1
ATOM 826 N N . PHE A 1 100 ? 5.502 -13.865 -13.974 1.00 63.06 100 PHE A N 1
ATOM 827 C CA . PHE A 1 100 ? 6.139 -15.037 -14.554 1.00 63.06 100 PHE A CA 1
ATOM 828 C C . PHE A 1 100 ? 5.007 -15.974 -14.953 1.00 63.06 100 PHE A C 1
ATOM 830 O O . PHE A 1 100 ? 4.096 -16.207 -14.159 1.00 63.06 100 PHE A O 1
ATOM 837 N N . ALA A 1 101 ? 5.022 -16.448 -16.195 1.00 61.97 101 ALA A N 1
ATOM 838 C CA . ALA A 1 101 ? 4.005 -17.370 -16.667 1.00 61.97 101 ALA A CA 1
ATOM 839 C C . ALA A 1 101 ? 3.992 -18.614 -15.764 1.00 61.97 101 ALA A C 1
ATOM 841 O O . ALA A 1 101 ? 5.021 -19.263 -15.592 1.00 61.97 101 ALA A O 1
ATOM 842 N N . GLU A 1 102 ? 2.828 -18.937 -15.192 1.00 66.00 102 GLU A N 1
ATOM 843 C CA . GLU A 1 102 ? 2.630 -20.120 -14.339 1.00 66.00 102 GLU A CA 1
ATOM 844 C C . GLU A 1 102 ? 2.957 -21.424 -15.085 1.00 66.00 102 GLU A C 1
ATOM 846 O O . GLU A 1 102 ? 3.354 -22.414 -14.481 1.00 66.00 102 GLU A O 1
ATOM 851 N N . ASN A 1 103 ? 2.890 -21.388 -16.419 1.00 72.81 103 ASN A N 1
ATOM 852 C CA . ASN A 1 103 ? 3.390 -22.442 -17.285 1.00 72.81 103 ASN A CA 1
ATOM 853 C C . ASN A 1 103 ? 4.623 -21.941 -18.055 1.00 72.81 103 ASN A C 1
ATOM 855 O O . ASN A 1 103 ? 4.491 -20.998 -18.84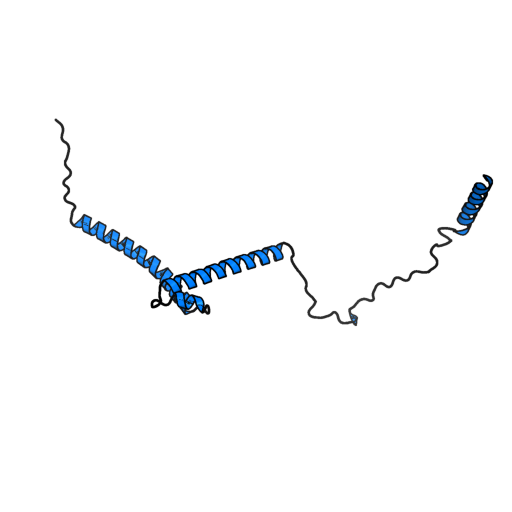4 1.00 72.81 103 ASN A O 1
ATOM 859 N N . PRO A 1 104 ? 5.811 -22.553 -17.882 1.00 72.25 104 PRO A N 1
ATOM 860 C CA . PRO A 1 104 ? 6.944 -22.265 -18.750 1.00 72.25 104 PRO A CA 1
ATOM 861 C C . PRO A 1 104 ? 6.593 -22.667 -20.186 1.00 72.25 104 PRO A C 1
ATOM 863 O O . PRO A 1 104 ? 5.940 -23.688 -20.411 1.00 72.25 104 PRO A O 1
ATOM 866 N N . THR A 1 105 ? 7.030 -21.887 -21.176 1.00 75.94 105 THR A N 1
ATOM 867 C CA . THR A 1 105 ? 6.860 -22.283 -22.578 1.00 75.94 105 THR A CA 1
ATOM 868 C C . THR A 1 105 ? 7.617 -23.587 -22.808 1.00 75.94 105 THR A C 1
ATOM 870 O O . THR A 1 105 ? 8.832 -23.619 -22.581 1.00 75.94 105 THR A O 1
ATOM 873 N N . PRO A 1 106 ? 6.937 -24.668 -23.223 1.00 81.19 106 PRO A N 1
ATOM 874 C CA . PRO A 1 106 ? 7.596 -25.946 -23.414 1.00 81.19 106 PRO A CA 1
ATOM 875 C C . PRO A 1 106 ? 8.628 -25.834 -24.545 1.00 81.19 106 PRO A C 1
ATOM 877 O O . PRO A 1 106 ? 8.462 -25.038 -25.468 1.00 81.19 106 PRO A O 1
ATOM 880 N N . VAL A 1 107 ? 9.706 -26.621 -24.479 1.00 77.38 107 VAL A N 1
ATOM 881 C CA . VAL A 1 107 ? 10.929 -26.417 -25.287 1.00 77.38 107 VAL A CA 1
ATOM 882 C C . VAL A 1 107 ? 10.664 -26.375 -26.799 1.00 77.38 107 VAL A C 1
ATOM 884 O O . VAL A 1 107 ? 11.280 -25.589 -27.509 1.00 77.38 107 VAL A O 1
ATOM 887 N N . TRP A 1 108 ? 9.704 -27.156 -27.293 1.00 78.12 108 TRP A N 1
ATOM 888 C CA . TRP A 1 108 ? 9.291 -27.195 -28.706 1.00 78.12 108 TRP A CA 1
ATOM 889 C C . TRP A 1 108 ? 8.564 -25.935 -29.200 1.00 78.12 108 TRP A C 1
ATOM 891 O O . TRP A 1 108 ? 8.367 -25.779 -30.402 1.00 78.12 108 TRP A O 1
ATOM 901 N N . GLN A 1 109 ? 8.155 -25.048 -28.294 1.00 80.75 109 GLN A N 1
ATOM 902 C CA . GLN A 1 109 ? 7.481 -23.786 -28.601 1.00 80.75 109 GLN A CA 1
ATOM 903 C C . GLN A 1 109 ? 8.428 -22.574 -28.505 1.00 80.75 109 GLN A C 1
ATOM 905 O O . GLN A 1 109 ? 8.042 -21.462 -28.863 1.00 80.75 109 GLN A O 1
ATOM 910 N N . ILE A 1 110 ? 9.668 -22.767 -28.040 1.00 86.62 110 ILE A N 1
ATOM 911 C CA . ILE A 1 110 ? 10.687 -21.714 -28.005 1.00 86.62 110 ILE A CA 1
ATOM 912 C C . ILE A 1 110 ? 11.256 -21.574 -29.426 1.00 86.62 110 ILE A C 1
ATOM 914 O O . ILE A 1 110 ? 11.828 -22.538 -29.941 1.00 86.62 110 ILE A O 1
ATOM 918 N N . PRO A 1 111 ? 11.101 -20.417 -30.096 1.00 88.31 111 PRO A N 1
ATOM 919 C CA . PRO A 1 111 ? 11.615 -20.244 -31.445 1.00 88.31 111 PRO A CA 1
ATOM 920 C C . PRO A 1 111 ? 13.138 -20.310 -31.430 1.00 88.31 111 PRO A C 1
ATOM 922 O O . PRO A 1 111 ? 13.794 -19.848 -30.494 1.00 88.31 111 PRO A O 1
ATOM 925 N N . TYR A 1 112 ? 13.703 -20.871 -32.494 1.00 88.00 112 TYR A N 1
ATOM 926 C CA . TYR A 1 112 ? 15.147 -20.910 -32.650 1.00 88.00 112 TYR A CA 1
ATOM 927 C C . TYR A 1 112 ? 15.700 -19.474 -32.644 1.00 88.00 112 TYR A C 1
ATOM 929 O O . TYR A 1 112 ? 15.141 -18.611 -33.332 1.00 88.00 112 TYR A O 1
ATOM 937 N N . PRO A 1 113 ? 16.745 -19.179 -31.851 1.00 88.06 113 PRO A N 1
ATOM 938 C CA . PRO A 1 113 ? 17.249 -17.821 -31.730 1.00 88.06 113 PRO A CA 1
ATOM 939 C C . PRO A 1 113 ? 17.800 -17.339 -33.071 1.00 88.06 113 PRO A C 1
ATOM 941 O O . PRO A 1 113 ? 18.246 -18.126 -33.908 1.00 88.06 113 PRO A O 1
ATOM 944 N N . ALA A 1 114 ? 17.811 -16.024 -33.267 1.00 91.81 114 ALA A N 1
ATOM 945 C CA . ALA A 1 114 ? 18.519 -15.446 -34.394 1.00 91.81 114 ALA A CA 1
ATOM 946 C C . ALA A 1 114 ? 20.017 -15.733 -34.233 1.00 91.81 114 ALA A C 1
ATOM 948 O O . ALA A 1 114 ? 20.673 -15.213 -33.330 1.00 91.81 114 ALA A O 1
ATOM 949 N N . VAL A 1 115 ? 20.545 -16.582 -35.108 1.00 88.19 115 VAL A N 1
ATOM 950 C CA . VAL A 1 115 ? 21.974 -16.863 -35.176 1.00 88.19 115 VAL A CA 1
ATOM 951 C C . VAL A 1 115 ? 22.561 -15.983 -36.263 1.00 88.19 115 VAL A C 1
ATOM 953 O O . VAL A 1 115 ? 22.352 -16.212 -37.453 1.00 88.19 115 VAL A O 1
ATOM 956 N N . THR A 1 116 ? 23.296 -14.959 -35.847 1.00 92.44 116 THR A N 1
ATOM 957 C CA . THR A 1 116 ? 24.053 -14.123 -36.773 1.00 92.44 116 THR A CA 1
ATOM 958 C C . THR A 1 116 ? 25.434 -14.728 -36.960 1.00 92.44 116 THR A C 1
ATOM 960 O O . THR A 1 116 ? 26.217 -14.811 -36.015 1.00 92.44 116 THR A O 1
ATOM 963 N N . VAL A 1 117 ? 25.734 -15.131 -38.192 1.00 85.38 117 VAL A N 1
ATOM 964 C CA . VAL A 1 117 ? 27.063 -15.599 -38.589 1.00 85.38 117 VAL A CA 1
ATOM 965 C C . VAL A 1 117 ? 27.734 -14.493 -39.391 1.00 85.38 117 VAL A C 1
ATOM 967 O O . VAL A 1 117 ? 27.232 -14.082 -40.437 1.00 85.38 117 VAL A O 1
ATOM 970 N N . CYS A 1 118 ? 28.867 -14.006 -38.897 1.00 86.81 118 CYS A N 1
ATOM 971 C CA . CYS A 1 118 ? 29.669 -13.002 -39.584 1.00 86.81 118 CYS A CA 1
ATOM 972 C C . CYS A 1 118 ? 30.845 -13.683 -40.283 1.00 86.81 118 CYS A C 1
ATOM 974 O O . CYS A 1 118 ? 31.640 -14.361 -39.635 1.00 86.81 118 CYS A O 1
ATOM 976 N N . PHE A 1 119 ? 30.974 -13.479 -41.595 1.00 83.38 119 PHE A N 1
ATOM 977 C CA . PHE A 1 119 ? 32.174 -13.883 -42.323 1.00 83.38 119 PHE A CA 1
ATOM 978 C C . PHE A 1 119 ? 33.335 -12.946 -41.988 1.00 83.38 119 PHE A C 1
ATOM 980 O O . PHE A 1 119 ? 33.147 -11.742 -41.815 1.00 83.38 119 PHE A O 1
ATOM 987 N N . GLU A 1 120 ? 34.546 -13.494 -41.923 1.00 84.88 120 GLU A N 1
ATOM 988 C CA . GLU A 1 120 ? 35.744 -12.732 -41.558 1.00 84.88 120 GLU A CA 1
ATOM 989 C C . GLU A 1 120 ? 36.118 -11.676 -42.615 1.00 84.88 120 GLU A C 1
ATOM 991 O O . GLU A 1 120 ? 36.659 -10.614 -42.298 1.00 84.88 120 GLU A O 1
ATOM 996 N N . THR A 1 121 ? 35.772 -11.918 -43.882 1.00 78.00 121 THR A N 1
ATOM 997 C CA . THR A 1 121 ? 36.011 -10.978 -44.981 1.00 78.00 121 THR A CA 1
ATOM 998 C C . THR A 1 121 ? 35.062 -9.779 -44.895 1.00 78.00 121 THR A C 1
ATOM 1000 O O . THR A 1 121 ? 33.864 -9.901 -45.155 1.00 78.00 121 THR A O 1
ATOM 1003 N N . LYS A 1 122 ? 35.604 -8.602 -44.564 1.00 78.12 122 LYS A N 1
ATOM 1004 C CA . LYS A 1 122 ? 34.824 -7.399 -44.215 1.00 78.12 122 LYS A CA 1
ATOM 1005 C C . LYS A 1 122 ? 34.249 -6.614 -45.403 1.00 78.12 122 LYS A C 1
ATOM 1007 O O . LY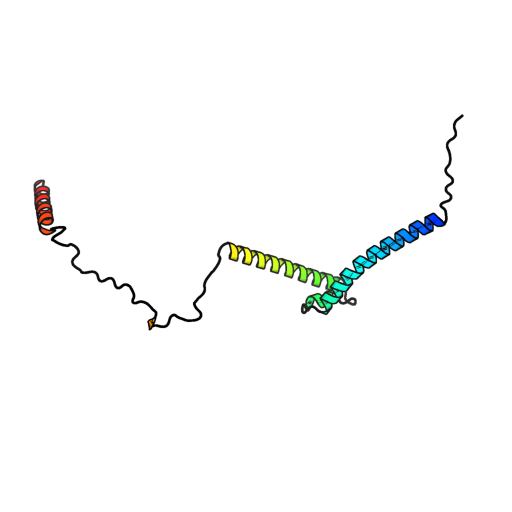S A 1 122 ? 33.281 -5.883 -45.218 1.00 78.12 122 LYS A O 1
ATOM 1012 N N . ALA A 1 123 ? 34.827 -6.732 -46.604 1.00 81.62 123 ALA A N 1
ATOM 1013 C CA . ALA A 1 123 ? 34.440 -5.931 -47.771 1.00 81.62 123 ALA A CA 1
ATOM 1014 C C . ALA A 1 123 ? 34.238 -6.784 -49.030 1.00 81.62 123 ALA A C 1
ATOM 1016 O O . ALA A 1 123 ? 35.053 -7.644 -49.360 1.00 81.62 123 ALA A O 1
ATOM 1017 N N . MET A 1 124 ? 33.161 -6.507 -49.771 1.00 80.06 124 MET A N 1
ATOM 1018 C CA . MET A 1 124 ? 32.899 -7.162 -51.054 1.00 80.06 124 MET A CA 1
ATOM 1019 C C . MET A 1 124 ? 33.566 -6.402 -52.199 1.00 80.06 124 MET A C 1
ATOM 1021 O O . MET A 1 124 ? 33.145 -5.296 -52.542 1.00 80.06 124 MET A O 1
ATOM 1025 N N . GLN A 1 125 ? 34.517 -7.062 -52.858 1.00 82.62 125 GLN A N 1
ATOM 1026 C CA . GLN A 1 125 ? 35.329 -6.519 -53.955 1.00 82.62 125 GLN A CA 1
ATOM 1027 C C . GLN A 1 125 ? 34.512 -5.841 -55.062 1.00 82.62 125 GLN A C 1
ATOM 1029 O O . GLN A 1 125 ? 34.877 -4.784 -55.558 1.00 82.62 125 GLN A O 1
ATOM 1034 N N . ARG A 1 126 ? 33.360 -6.415 -55.425 1.00 80.12 126 ARG A N 1
ATOM 1035 C CA . ARG A 1 126 ? 32.533 -5.882 -56.517 1.00 80.12 126 ARG A CA 1
ATOM 1036 C C . ARG A 1 126 ? 31.918 -4.518 -56.209 1.00 80.12 126 ARG A C 1
ATOM 1038 O O . ARG A 1 126 ? 31.651 -3.751 -57.123 1.00 80.12 126 ARG A O 1
ATOM 1045 N N . LYS A 1 127 ? 31.608 -4.255 -54.939 1.00 81.50 127 LYS A N 1
ATOM 1046 C CA . LYS A 1 127 ? 31.016 -2.975 -54.528 1.00 81.50 127 LYS A CA 1
ATOM 1047 C C . LYS A 1 127 ? 32.078 -1.977 -54.097 1.00 81.50 127 LYS A C 1
ATOM 1049 O O . LYS A 1 127 ? 31.889 -0.786 -54.296 1.00 81.50 127 LYS A O 1
ATOM 1054 N N . PHE A 1 128 ? 33.166 -2.464 -53.515 1.00 78.06 128 PHE A N 1
ATOM 1055 C CA . PHE A 1 128 ? 34.315 -1.647 -53.177 1.00 78.06 128 PHE A CA 1
ATOM 1056 C C . PHE A 1 128 ? 35.581 -2.454 -53.445 1.00 78.06 128 PHE A C 1
ATOM 1058 O O . PHE A 1 128 ? 35.888 -3.398 -52.709 1.00 78.06 128 PHE A O 1
ATOM 1065 N N . ASN A 1 129 ? 36.282 -2.103 -54.524 1.00 76.50 129 ASN A N 1
ATOM 1066 C CA . ASN A 1 129 ? 37.525 -2.763 -54.886 1.00 76.50 129 ASN A CA 1
ATOM 1067 C C . ASN A 1 129 ? 38.649 -2.168 -54.048 1.00 76.50 129 ASN A C 1
ATOM 1069 O O . ASN A 1 129 ? 39.222 -1.123 -54.356 1.00 76.50 129 ASN A O 1
ATOM 1073 N N . PHE A 1 130 ? 38.909 -2.848 -52.940 1.00 86.81 130 PHE A N 1
ATOM 1074 C CA . PHE A 1 130 ? 39.874 -2.395 -51.957 1.00 86.81 130 PHE A CA 1
ATOM 1075 C C . PHE A 1 130 ? 41.288 -2.297 -52.544 1.00 86.81 130 PHE A C 1
ATOM 1077 O O . PHE A 1 130 ? 42.059 -1.456 -52.104 1.00 86.81 130 PHE A O 1
ATOM 1084 N N . THR A 1 131 ? 41.620 -3.103 -53.556 1.00 81.69 131 THR A N 1
ATOM 1085 C CA . THR A 1 131 ? 42.963 -3.140 -54.146 1.00 81.69 131 THR A CA 1
ATOM 1086 C C . THR A 1 131 ? 43.297 -1.839 -54.867 1.00 81.69 131 THR A C 1
ATOM 1088 O O . THR A 1 131 ? 44.357 -1.267 -54.643 1.00 81.69 131 THR A O 1
ATOM 1091 N N . GLU A 1 132 ? 42.379 -1.316 -55.672 1.00 84.31 132 GLU A N 1
ATOM 1092 C CA . GLU A 1 132 ? 42.625 -0.100 -56.453 1.00 84.31 132 GLU A CA 1
ATOM 1093 C C . GLU A 1 132 ? 42.770 1.140 -55.555 1.00 84.31 132 GLU A C 1
ATOM 1095 O O . GLU A 1 132 ? 43.735 1.894 -55.674 1.00 84.31 132 GLU A O 1
ATOM 1100 N N . TYR A 1 133 ? 41.882 1.298 -54.567 1.00 84.19 133 TYR A N 1
ATOM 1101 C CA . TYR A 1 133 ? 41.988 2.390 -53.593 1.00 84.19 133 TYR A CA 1
ATOM 1102 C C . TYR A 1 133 ? 43.193 2.251 -52.657 1.00 84.19 133 TYR A C 1
ATOM 1104 O O . TYR A 1 133 ? 43.751 3.260 -52.232 1.00 84.19 133 TYR A O 1
ATOM 1112 N N . PHE A 1 134 ? 43.623 1.028 -52.346 1.00 87.75 134 PHE A N 1
ATOM 1113 C CA . PHE A 1 134 ? 44.840 0.810 -51.571 1.00 87.75 134 PHE A CA 1
ATOM 1114 C C . PHE A 1 134 ? 46.090 1.274 -52.334 1.00 87.75 134 PHE A C 1
ATOM 1116 O O . PHE A 1 134 ? 46.948 1.925 -51.742 1.00 87.75 134 PHE A O 1
ATOM 1123 N N . HIS A 1 135 ? 46.171 1.018 -53.643 1.00 84.75 135 HIS A N 1
ATOM 1124 C CA . HIS A 1 135 ? 47.302 1.468 -54.461 1.00 84.75 135 HIS A CA 1
ATOM 1125 C C . HIS A 1 135 ? 47.356 2.990 -54.605 1.00 84.75 135 HIS A C 1
ATOM 1127 O O . HIS A 1 135 ? 48.418 3.574 -54.406 1.00 84.75 135 HIS A O 1
ATOM 1133 N N . LEU A 1 136 ? 46.211 3.640 -54.819 1.00 85.31 136 LEU A N 1
ATOM 1134 C CA . LEU A 1 136 ? 46.148 5.103 -54.865 1.00 85.31 136 LEU A CA 1
ATOM 1135 C C . LEU A 1 136 ? 46.481 5.753 -53.508 1.00 85.31 136 LEU A C 1
ATOM 1137 O O . LEU A 1 136 ? 47.084 6.823 -53.469 1.00 85.31 136 LEU A O 1
ATOM 1141 N N . TYR A 1 137 ? 46.128 5.116 -52.384 1.00 86.12 137 TYR A N 1
ATOM 1142 C CA . TYR A 1 137 ? 46.515 5.599 -51.052 1.00 86.12 137 TYR A CA 1
ATOM 1143 C C . TYR A 1 137 ? 48.018 5.432 -50.773 1.00 86.12 137 TYR A C 1
ATOM 1145 O O . TYR A 1 137 ? 48.611 6.293 -50.129 1.00 86.12 137 TYR A O 1
ATOM 1153 N N . MET A 1 138 ? 48.647 4.358 -51.259 1.00 85.94 138 MET A N 1
ATOM 1154 C CA . MET A 1 138 ? 50.088 4.135 -51.081 1.00 85.94 138 MET A CA 1
ATOM 1155 C C . MET A 1 138 ? 50.928 5.071 -51.955 1.00 85.94 138 MET A C 1
ATOM 1157 O O . MET A 1 138 ? 51.853 5.690 -51.447 1.00 85.94 138 MET A O 1
ATOM 1161 N N . GLU A 1 139 ? 50.548 5.278 -53.213 1.00 81.31 139 GLU A N 1
ATOM 1162 C CA . GLU A 1 139 ? 51.253 6.199 -54.115 1.00 81.31 139 GLU A CA 1
ATOM 1163 C C . GLU A 1 139 ? 51.197 7.651 -53.613 1.00 81.31 139 GLU A C 1
ATOM 1165 O O . GLU A 1 139 ? 52.196 8.367 -53.606 1.00 81.31 139 GLU A O 1
ATOM 1170 N N . ASN A 1 140 ? 50.049 8.084 -53.083 1.00 78.56 140 ASN A N 1
ATOM 1171 C CA . ASN A 1 140 ? 49.947 9.418 -52.492 1.00 78.56 140 ASN A CA 1
ATOM 1172 C C . ASN A 1 140 ? 50.696 9.532 -51.144 1.00 78.56 140 ASN A C 1
ATOM 1174 O O . ASN A 1 140 ? 51.071 10.628 -50.736 1.00 78.56 140 ASN A O 1
ATOM 1178 N N . LYS A 1 141 ? 50.941 8.413 -50.446 1.00 79.00 141 LYS A N 1
ATOM 1179 C CA . LYS A 1 141 ? 51.777 8.369 -49.236 1.00 79.00 141 LYS A CA 1
ATOM 1180 C C . LYS A 1 141 ? 53.269 8.458 -49.572 1.00 79.00 141 LYS A C 1
ATOM 1182 O O . LYS A 1 141 ? 53.993 9.128 -48.841 1.00 79.00 141 LYS A O 1
ATOM 1187 N N . ASP A 1 142 ? 53.700 7.867 -50.680 1.00 71.44 142 ASP A N 1
ATOM 1188 C CA . ASP A 1 142 ? 55.080 7.974 -51.164 1.00 71.44 142 ASP A CA 1
ATOM 1189 C C . ASP A 1 142 ? 55.386 9.409 -51.643 1.00 71.44 142 ASP A C 1
ATOM 1191 O O . ASP A 1 142 ? 56.431 9.970 -51.303 1.00 71.44 142 ASP A O 1
ATOM 1195 N N . ASN A 1 143 ? 54.408 10.072 -52.272 1.00 65.56 143 ASN A N 1
ATOM 1196 C CA . ASN A 1 143 ? 54.492 11.501 -52.607 1.00 65.56 143 ASN A CA 1
ATOM 1197 C C . ASN A 1 143 ? 54.512 12.432 -51.368 1.00 65.56 143 ASN A C 1
ATOM 1199 O O . ASN A 1 143 ? 54.920 13.586 -51.475 1.00 65.56 143 ASN A O 1
ATOM 1203 N N . LEU A 1 144 ? 54.099 11.966 -50.179 1.00 63.25 144 LEU A N 1
ATOM 1204 C CA . LEU A 1 144 ? 54.215 12.720 -48.916 1.00 63.25 144 LEU A CA 1
ATOM 1205 C C . LEU A 1 144 ? 55.579 12.536 -48.228 1.00 63.25 144 LEU A C 1
ATOM 1207 O O . LEU A 1 144 ? 55.978 13.404 -47.457 1.00 63.25 144 LEU A O 1
ATOM 1211 N N . THR A 1 145 ? 56.305 11.452 -48.511 1.00 59.16 145 THR A N 1
ATOM 1212 C CA . THR A 1 145 ? 57.694 11.247 -48.054 1.00 59.16 145 THR A CA 1
ATOM 1213 C C . THR A 1 145 ? 58.732 11.911 -48.955 1.00 59.16 145 THR A C 1
ATOM 1215 O O . THR A 1 145 ? 59.876 12.061 -48.548 1.00 59.16 145 THR A O 1
ATOM 1218 N N . GLU A 1 146 ? 58.339 12.353 -50.153 1.00 57.31 146 GLU A N 1
ATOM 1219 C CA . GLU A 1 146 ? 59.215 13.105 -51.065 1.00 57.31 146 GLU A CA 1
ATOM 1220 C C . GLU A 1 146 ? 59.394 14.586 -50.650 1.00 57.31 146 GLU A C 1
ATOM 1222 O O . GLU A 1 146 ? 60.185 15.311 -51.248 1.00 57.31 146 GLU A O 1
ATOM 1227 N N . TYR A 1 147 ? 58.704 15.035 -49.592 1.00 55.06 147 TYR A N 1
ATOM 1228 C CA . TYR A 1 147 ? 58.943 16.318 -48.915 1.00 55.06 147 TYR A CA 1
ATOM 1229 C C . TYR A 1 147 ? 59.749 16.178 -47.588 1.00 55.06 147 TYR A C 1
ATOM 1231 O O . TYR A 1 147 ? 59.490 16.940 -46.653 1.00 55.06 147 TYR A O 1
ATOM 1239 N N . GLU A 1 148 ? 60.733 15.262 -47.496 1.00 46.31 148 GLU A N 1
ATOM 1240 C CA . GLU A 1 148 ? 61.804 15.237 -46.461 1.00 46.31 148 GLU A CA 1
ATOM 1241 C C . GLU A 1 148 ? 63.214 15.173 -47.082 1.00 46.31 148 GLU A C 1
ATOM 1243 O O . GLU A 1 148 ? 63.454 14.296 -47.944 1.00 46.31 148 GLU A O 1
#

Secondary structure (DSSP, 8-state):
------------HHHHHHHHHHHHHHHHHHHHHHHHHHHHHHHHHHH-S-HHHHHHH-TTS-HHHHHHHHHHH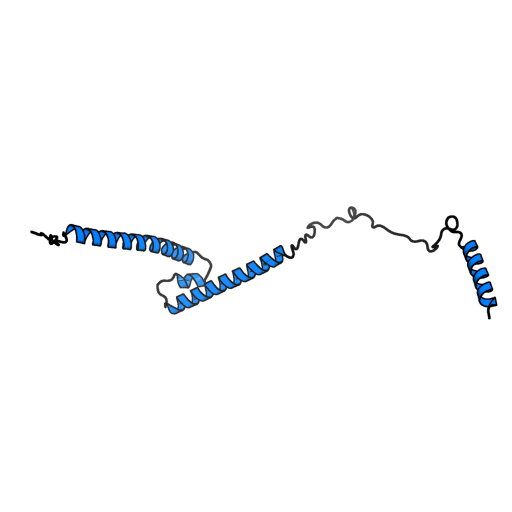HHHHHHHHHHHHHHHHHHHH--------SSPPPGGGSPPP------S----TTTS-HHHHHHHHHHHHHHHHTT-

Foldseek 3Di:
DDDDDDDPPPCDPVNVVVVVVVVVVVVVVVCVVVCVVLVVLLVCLVPDPPPLSVVLNDPPDDPVSNVVSVVVVVVVVVVVVVVVVVVVVCCVVDVDDDDDDPDDDPPVRDDDDDDDDDDPDDDDCVVPVVVVVVVVVVVVVVVVVVVD

pLDDT: mean 74.84, std 13.92, range [37.72, 97.19]

Radius of gyration: 46.91 Å; chains: 1; bounding box: 114×88×93 Å